Protein AF-A0ABD0K0B0-F1 (afdb_monomer)

Nearest PDB structures (foldseek):
  6dhy-assembly1_B  TM=3.290E-01  e=4.377E+00  Escherichia coli

Radius of gyration: 13.89 Å; Cα contacts (8 Å, |Δi|>4): 92; chains: 1; bounding box: 38×27×32 Å

Solvent-accessible surface area (backbone atoms only — not comparable to full-atom values): 5971 Å² total; per-residue (Å²): 141,86,90,75,72,84,59,72,53,53,62,56,53,49,52,43,48,54,46,21,24,49,77,27,60,57,84,40,26,66,49,18,36,34,46,43,52,44,50,69,36,50,45,53,77,42,51,58,86,41,94,35,86,83,38,36,54,63,95,66,76,87,76,91,60,100,75,78,83,63,54,56,77,90,36,71,68,40,53,55,47,51,56,56,63,66,29,68,67,53,43,54,51,46,24,65,37,65,34,77,122

pLDDT: mean 86.82, std 14.5, range [33.91, 97.69]

Secondary structure (DSSP, 8-state):
----STTTTHHHHHHHHHHHHHTS-TT-HHHHHHHHHHHHHHTTT--SS-S-SS--S-SS-----TT--PPPTTSHHHHHHHHHHT-HHHHHHHHTPPP--

Mean predicted aligned error: 5.72 Å

Foldseek 3Di:
DDDDPLPQCPVVLVVQLLCLQQVDAQQPLVSSLQSNLCVLCVLQVRAACDPDPSDRGDPDDPDPDPDRDRDDCPDPSSVVVNCVSPPPVVSVVSSRRHHPD

Structure (mmCIF, N/CA/C/O backbone):
data_AF-A0ABD0K0B0-F1
#
_entry.id   AF-A0ABD0K0B0-F1
#
loop_
_atom_site.group_PDB
_atom_site.id
_atom_site.type_symbol
_atom_site.label_atom_id
_atom_site.label_alt_id
_atom_site.label_comp_id
_atom_site.label_asym_id
_atom_site.label_entity_id
_atom_site.label_seq_id
_atom_site.pdbx_PDB_ins_code
_atom_site.Cartn_x
_atom_site.Cartn_y
_atom_site.Cartn_z
_atom_site.occupancy
_atom_site.B_iso_or_equiv
_atom_site.auth_seq_id
_atom_site.auth_comp_id
_atom_site.auth_asym_id
_atom_site.auth_atom_id
_atom_site.pdbx_PDB_model_num
ATOM 1 N N . MET A 1 1 ? -23.976 -14.874 14.344 1.00 33.91 1 MET A N 1
ATOM 2 C CA . MET A 1 1 ? -22.884 -15.204 13.402 1.00 33.91 1 MET A CA 1
ATOM 3 C C . MET A 1 1 ? -21.738 -14.249 13.665 1.00 33.91 1 MET A C 1
ATOM 5 O O . MET A 1 1 ? -21.975 -13.053 13.696 1.00 33.91 1 MET A O 1
ATOM 9 N N . LYS A 1 2 ? -20.539 -14.762 13.936 1.00 43.31 2 LYS A N 1
ATOM 10 C CA . LYS A 1 2 ? -19.332 -13.970 14.196 1.00 43.31 2 LYS A CA 1
ATOM 11 C C . LYS A 1 2 ? -18.246 -14.553 13.290 1.00 43.31 2 LYS A C 1
ATOM 13 O O . LYS A 1 2 ? -17.979 -15.744 13.413 1.00 43.31 2 LYS A O 1
ATOM 18 N N . GLY A 1 3 ? -17.690 -13.755 12.377 1.00 41.84 3 GLY A N 1
ATOM 19 C CA . GLY A 1 3 ? -16.491 -14.126 11.609 1.00 41.84 3 GLY A CA 1
ATOM 20 C C . GLY A 1 3 ? -16.642 -14.206 10.087 1.00 41.84 3 GLY A C 1
ATOM 21 O O . GLY A 1 3 ? -16.477 -15.285 9.531 1.00 41.84 3 GLY A O 1
ATOM 22 N N . CYS A 1 4 ? -16.902 -13.086 9.402 1.00 44.03 4 CYS A N 1
ATOM 23 C CA . CYS A 1 4 ? -16.818 -13.017 7.930 1.00 44.03 4 CYS A CA 1
ATOM 24 C C . CYS A 1 4 ? -16.245 -11.696 7.375 1.00 44.03 4 CYS A C 1
ATOM 26 O O . CYS A 1 4 ? -16.326 -11.471 6.174 1.00 44.03 4 CYS A O 1
ATOM 28 N N . GLU A 1 5 ? -15.641 -10.830 8.193 1.00 47.91 5 GLU A N 1
ATOM 29 C CA . GLU A 1 5 ? -15.076 -9.556 7.701 1.00 47.91 5 GLU A CA 1
ATOM 30 C C . GLU A 1 5 ? -13.593 -9.696 7.314 1.00 47.91 5 GLU A C 1
ATOM 32 O O . GLU A 1 5 ? -13.155 -9.140 6.310 1.00 47.91 5 GLU A O 1
ATOM 37 N N . ASP A 1 6 ? -12.846 -10.573 7.992 1.00 51.22 6 ASP A N 1
ATOM 38 C CA . ASP A 1 6 ? -11.416 -10.806 7.733 1.00 51.22 6 ASP A CA 1
ATOM 39 C C . ASP A 1 6 ? -11.125 -11.404 6.341 1.00 51.22 6 ASP A C 1
ATOM 41 O O . ASP A 1 6 ? -9.973 -11.487 5.923 1.00 51.22 6 ASP A O 1
ATOM 45 N N . GLY A 1 7 ? -12.141 -11.910 5.635 1.00 61.09 7 GLY A N 1
ATOM 46 C CA . GLY A 1 7 ? -12.000 -12.600 4.349 1.00 61.09 7 GLY A CA 1
ATOM 47 C C . GLY A 1 7 ? -12.040 -11.694 3.119 1.00 61.09 7 GLY A C 1
ATOM 48 O O . GLY A 1 7 ? -11.470 -12.062 2.092 1.00 61.09 7 GLY A O 1
ATOM 49 N N . LEU A 1 8 ? -12.678 -10.523 3.217 1.00 73.12 8 LEU A N 1
ATOM 50 C CA . LEU A 1 8 ? -12.984 -9.678 2.055 1.00 73.12 8 LEU A CA 1
ATOM 51 C C . LEU A 1 8 ? -11.714 -9.171 1.364 1.00 73.12 8 LEU A C 1
ATOM 53 O O . LEU A 1 8 ? -11.581 -9.257 0.144 1.00 73.12 8 LEU A O 1
ATOM 57 N N . TRP A 1 9 ? -10.744 -8.722 2.158 1.00 86.38 9 TRP A N 1
ATOM 58 C CA . TRP A 1 9 ? -9.543 -8.069 1.645 1.00 86.38 9 TRP A CA 1
ATOM 59 C C . TRP A 1 9 ? -8.362 -9.010 1.409 1.00 86.38 9 TRP A C 1
ATOM 61 O O . TRP A 1 9 ? -7.450 -8.655 0.672 1.00 86.38 9 TRP A O 1
ATOM 71 N N . LYS A 1 10 ? -8.378 -10.242 1.936 1.00 88.50 10 LYS A N 1
ATOM 72 C CA . LYS A 1 10 ? -7.246 -11.187 1.808 1.00 88.50 10 LYS A CA 1
ATOM 73 C C . LYS A 1 10 ? -6.841 -11.445 0.359 1.00 88.50 10 LYS A C 1
ATOM 75 O O . LYS A 1 10 ? -5.656 -11.418 0.035 1.00 88.50 10 LYS A O 1
ATOM 80 N N . LYS A 1 11 ? -7.824 -11.691 -0.515 1.00 87.69 11 LYS A N 1
ATOM 81 C CA . LYS A 1 11 ? -7.564 -11.923 -1.943 1.00 87.69 11 LYS A CA 1
ATOM 82 C C . LYS A 1 11 ? -7.017 -10.663 -2.614 1.00 87.69 11 LYS A C 1
ATOM 84 O O . LYS A 1 11 ? -6.057 -10.758 -3.367 1.00 87.69 11 LYS A O 1
ATOM 89 N N . ALA A 1 12 ? -7.601 -9.503 -2.321 1.00 89.12 12 ALA A N 1
ATOM 90 C CA . ALA A 1 12 ? -7.155 -8.230 -2.875 1.00 89.12 12 ALA A CA 1
ATOM 91 C C . ALA A 1 12 ? -5.725 -7.882 -2.434 1.00 89.12 12 ALA A C 1
ATOM 93 O O . ALA A 1 12 ? -4.919 -7.532 -3.280 1.00 89.12 12 ALA A O 1
ATOM 94 N N . ILE A 1 13 ? -5.381 -8.080 -1.157 1.00 93.50 13 ILE A N 1
ATOM 95 C CA . ILE A 1 13 ? -4.026 -7.862 -0.626 1.00 93.50 13 ILE A CA 1
ATOM 96 C C . ILE A 1 13 ? -3.008 -8.755 -1.343 1.00 93.50 13 ILE A C 1
ATOM 98 O O . ILE A 1 13 ? -1.959 -8.274 -1.761 1.00 93.50 13 ILE A O 1
ATOM 102 N N . ARG A 1 14 ? -3.317 -10.046 -1.529 1.00 93.19 14 ARG A N 1
ATOM 103 C CA . ARG A 1 14 ? -2.427 -10.961 -2.259 1.00 93.19 14 ARG A CA 1
ATOM 104 C C . ARG A 1 14 ? -2.252 -10.537 -3.715 1.00 93.19 14 ARG A C 1
ATOM 106 O O . ARG A 1 14 ? -1.128 -10.435 -4.184 1.00 93.19 14 ARG A O 1
ATOM 113 N N . ASN A 1 15 ? -3.357 -10.249 -4.397 1.00 92.50 15 ASN A N 1
ATOM 114 C CA . ASN A 1 15 ? -3.312 -9.782 -5.777 1.00 92.50 15 ASN A CA 1
ATOM 115 C C . ASN A 1 15 ? -2.517 -8.477 -5.904 1.00 92.50 15 ASN A C 1
ATOM 117 O O . ASN A 1 15 ? -1.813 -8.293 -6.886 1.00 92.50 15 ASN A O 1
ATOM 121 N N . HIS A 1 16 ? -2.620 -7.585 -4.917 1.00 94.44 16 HIS A N 1
ATOM 122 C CA . HIS A 1 16 ? -1.885 -6.325 -4.882 1.00 94.44 16 HIS A CA 1
ATOM 123 C C . HIS A 1 16 ? -0.383 -6.532 -4.687 1.00 94.44 16 HIS A C 1
ATOM 125 O O . HIS A 1 16 ? 0.410 -5.849 -5.328 1.00 94.44 16 HIS A O 1
ATOM 131 N N . LEU A 1 17 ? 0.017 -7.498 -3.853 1.00 95.50 17 LEU A N 1
ATOM 132 C CA . LEU A 1 17 ? 1.416 -7.913 -3.718 1.00 95.50 17 LEU A CA 1
ATOM 133 C C . LEU A 1 17 ? 1.967 -8.445 -5.045 1.00 95.50 17 LEU A C 1
ATOM 135 O O . LEU A 1 17 ? 2.993 -7.959 -5.518 1.00 95.50 17 LEU A O 1
ATOM 139 N N . ASP A 1 18 ? 1.258 -9.399 -5.654 1.00 94.19 18 ASP A N 1
ATOM 140 C CA . ASP A 1 18 ? 1.652 -9.994 -6.933 1.00 94.19 18 ASP A CA 1
ATOM 141 C C . ASP A 1 18 ? 1.742 -8.906 -8.016 1.00 94.19 18 ASP A C 1
ATOM 143 O O . ASP A 1 18 ? 2.750 -8.798 -8.709 1.00 94.19 18 ASP A O 1
ATOM 147 N N . TRP A 1 19 ? 0.736 -8.028 -8.099 1.00 95.25 19 TRP A N 1
ATOM 148 C CA . TRP A 1 19 ? 0.713 -6.886 -9.013 1.00 95.25 19 TRP A CA 1
ATOM 149 C C . TRP A 1 19 ? 1.865 -5.907 -8.769 1.00 95.25 19 TRP A C 1
ATOM 151 O O . TRP A 1 19 ? 2.472 -5.437 -9.730 1.00 95.25 19 TRP A O 1
ATOM 161 N N . SER A 1 20 ? 2.211 -5.621 -7.512 1.00 94.69 20 SER A N 1
ATOM 162 C CA . SER A 1 20 ? 3.329 -4.728 -7.174 1.00 94.69 20 SER A CA 1
ATOM 163 C C . SER A 1 20 ? 4.647 -5.263 -7.738 1.00 94.69 20 SER A C 1
ATOM 165 O O . SER A 1 20 ? 5.440 -4.487 -8.275 1.00 94.69 20 SER A O 1
ATOM 167 N N . ALA A 1 21 ? 4.843 -6.585 -7.668 1.00 93.69 21 ALA A N 1
ATOM 168 C CA . ALA A 1 21 ? 6.012 -7.270 -8.205 1.00 93.69 21 ALA A CA 1
ATOM 169 C C . ALA A 1 21 ? 6.019 -7.322 -9.737 1.00 93.69 21 ALA A C 1
ATOM 171 O O . ALA A 1 21 ? 7.002 -6.909 -10.339 1.00 93.69 21 ALA A O 1
ATOM 172 N N . VAL A 1 22 ? 4.939 -7.789 -10.376 1.00 94.06 22 VAL A N 1
ATOM 173 C CA . VAL A 1 22 ? 4.929 -8.009 -11.837 1.00 94.06 22 VAL A CA 1
ATOM 174 C C . VAL A 1 22 ? 4.765 -6.729 -12.654 1.00 94.06 22 VAL A C 1
ATOM 176 O O . VAL A 1 22 ? 5.105 -6.721 -13.828 1.00 94.06 22 VAL A O 1
ATOM 179 N N . SER A 1 23 ? 4.250 -5.647 -12.060 1.00 92.38 23 SER A N 1
ATOM 180 C CA . SER A 1 23 ? 4.121 -4.344 -12.734 1.00 92.38 23 SER A CA 1
ATOM 181 C C . SER A 1 23 ? 5.351 -3.447 -12.572 1.00 92.38 23 SER A C 1
ATOM 183 O O . SER A 1 23 ? 5.296 -2.275 -12.944 1.00 92.38 23 SER A O 1
ATOM 185 N N . SER A 1 24 ? 6.423 -3.951 -11.962 1.00 90.88 24 SER A N 1
ATOM 186 C CA . SER A 1 24 ? 7.676 -3.225 -11.754 1.00 90.88 24 SER A CA 1
ATOM 187 C C . SER A 1 24 ? 8.838 -4.121 -12.175 1.00 90.88 24 SER A C 1
ATOM 189 O O . SER A 1 24 ? 8.816 -5.326 -11.932 1.00 90.88 24 SER A O 1
ATOM 191 N N . SER A 1 25 ? 9.876 -3.550 -12.767 1.00 88.88 25 SER A N 1
ATOM 192 C CA . SER A 1 25 ? 11.085 -4.291 -13.122 1.00 88.88 25 SER A CA 1
ATOM 193 C C . SER A 1 25 ? 11.820 -4.807 -11.880 1.00 88.88 25 SER A C 1
ATOM 195 O O . SER A 1 25 ? 11.602 -4.367 -10.746 1.00 88.88 25 SER A O 1
ATOM 197 N N . SER A 1 26 ? 12.728 -5.765 -12.075 1.00 83.00 26 SER A N 1
ATOM 198 C CA . SER A 1 26 ? 13.535 -6.337 -10.989 1.00 83.00 26 SER A CA 1
ATOM 199 C C . SER A 1 26 ? 14.397 -5.300 -10.244 1.00 83.00 26 SER A C 1
ATOM 201 O O . SER A 1 26 ? 14.611 -5.458 -9.045 1.00 83.00 26 SER A O 1
ATOM 203 N N . GLU A 1 27 ? 14.805 -4.215 -10.906 1.00 86.75 27 GLU A N 1
ATOM 204 C CA . GLU A 1 27 ? 15.662 -3.158 -10.343 1.00 86.75 27 GLU A CA 1
ATOM 205 C C . GLU A 1 27 ? 14.876 -2.076 -9.576 1.00 86.75 27 GLU A C 1
ATOM 207 O O . GLU A 1 27 ? 15.435 -1.365 -8.740 1.00 86.75 27 GLU A O 1
ATOM 212 N N . GLU A 1 28 ? 13.560 -1.986 -9.781 1.00 91.75 28 GLU A N 1
ATOM 213 C CA . GLU A 1 28 ? 12.688 -0.968 -9.181 1.00 91.75 28 GLU A CA 1
ATOM 214 C C . GLU A 1 28 ? 12.186 -1.363 -7.778 1.00 91.75 28 GLU A C 1
ATOM 216 O O . GLU A 1 28 ? 10.987 -1.392 -7.486 1.00 91.75 28 GLU A O 1
ATOM 221 N N . GLY A 1 29 ? 13.117 -1.676 -6.874 1.00 93.88 29 GLY A N 1
ATOM 222 C CA . GLY A 1 29 ? 12.792 -2.107 -5.510 1.00 93.88 29 GLY A CA 1
ATOM 223 C C . GLY A 1 29 ? 11.958 -1.090 -4.715 1.00 93.88 29 GLY A C 1
ATOM 224 O O . GLY A 1 29 ? 11.046 -1.481 -3.987 1.00 93.88 29 GLY A O 1
ATOM 225 N N . GLU A 1 30 ? 12.221 0.212 -4.872 1.00 95.00 30 GLU A N 1
ATOM 226 C CA . GLU A 1 30 ? 11.451 1.269 -4.195 1.00 95.00 30 GLU A CA 1
ATOM 227 C C . GLU A 1 30 ? 10.043 1.439 -4.784 1.00 95.00 30 GLU A C 1
ATOM 229 O O . GLU A 1 30 ? 9.086 1.576 -4.025 1.00 95.00 30 GLU A O 1
ATOM 234 N N . MET A 1 31 ? 9.876 1.306 -6.106 1.00 95.31 31 MET A N 1
ATOM 235 C CA . MET A 1 31 ? 8.553 1.291 -6.745 1.00 95.31 31 MET A CA 1
ATOM 236 C C . MET A 1 31 ? 7.706 0.119 -6.237 1.00 95.31 31 MET A C 1
ATOM 238 O O . MET A 1 31 ? 6.529 0.293 -5.928 1.00 95.31 31 MET A O 1
ATOM 242 N N . LYS A 1 32 ? 8.297 -1.077 -6.086 1.00 96.38 32 LYS A N 1
ATOM 243 C CA . LYS A 1 32 ? 7.596 -2.249 -5.528 1.00 96.38 32 LYS A CA 1
ATOM 244 C C . LYS A 1 32 ? 7.115 -1.996 -4.109 1.00 96.38 32 LYS A C 1
ATOM 246 O O . LYS A 1 32 ? 5.973 -2.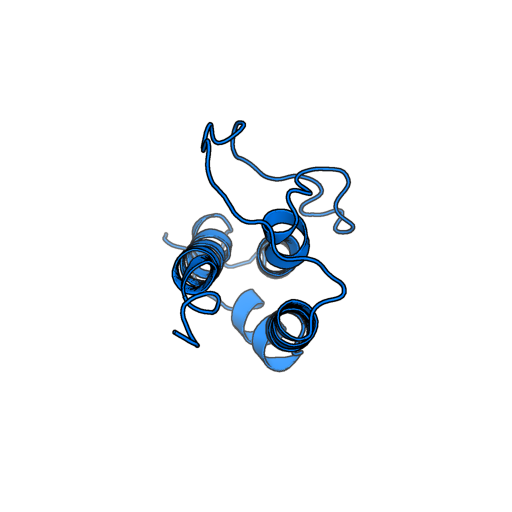323 -3.794 1.00 96.38 32 LYS A O 1
ATOM 251 N N . LYS A 1 33 ? 7.957 -1.393 -3.261 1.00 96.88 33 LYS A N 1
ATOM 252 C CA . LYS A 1 33 ? 7.563 -0.998 -1.902 1.00 96.88 33 LYS A CA 1
ATOM 253 C C . LYS A 1 33 ? 6.454 0.048 -1.929 1.00 96.88 33 LYS A C 1
ATOM 255 O O . LYS A 1 33 ? 5.491 -0.111 -1.192 1.00 96.88 33 LYS A O 1
ATOM 260 N N . ALA A 1 34 ? 6.570 1.074 -2.773 1.00 96.62 34 ALA A N 1
ATOM 261 C CA . ALA A 1 34 ? 5.587 2.146 -2.900 1.00 96.62 34 ALA A CA 1
ATOM 262 C C . ALA A 1 34 ? 4.216 1.620 -3.345 1.00 96.62 34 ALA A C 1
ATOM 264 O O . ALA A 1 34 ? 3.198 1.903 -2.711 1.00 96.62 34 ALA A O 1
ATOM 265 N N . LYS A 1 35 ? 4.193 0.781 -4.386 1.00 96.56 35 LYS A N 1
ATOM 266 C CA . LYS A 1 35 ? 2.988 0.071 -4.815 1.00 96.56 35 LYS A CA 1
ATOM 267 C C . LYS A 1 35 ? 2.459 -0.793 -3.685 1.00 96.56 35 LYS A C 1
ATOM 269 O O . LYS A 1 35 ? 1.303 -0.629 -3.323 1.00 96.56 35 LYS A O 1
ATOM 274 N N . TRP A 1 36 ? 3.280 -1.632 -3.059 1.00 97.50 36 TRP A N 1
ATOM 275 C CA . TRP A 1 36 ? 2.837 -2.503 -1.971 1.00 97.50 36 TRP A CA 1
ATOM 276 C C . TRP A 1 36 ? 2.193 -1.731 -0.812 1.00 97.50 36 TRP A C 1
ATOM 278 O O . TRP A 1 36 ? 1.086 -2.072 -0.402 1.00 97.50 36 TRP A O 1
ATOM 288 N N . THR A 1 37 ? 2.828 -0.668 -0.314 1.00 97.38 37 THR A N 1
ATOM 289 C CA . THR A 1 37 ? 2.309 0.107 0.824 1.00 97.38 37 THR A CA 1
ATOM 290 C C . THR A 1 37 ? 1.064 0.920 0.480 1.00 97.38 37 THR A C 1
ATOM 292 O O . THR A 1 37 ? 0.246 1.160 1.371 1.00 97.38 37 THR A O 1
ATOM 295 N N . SER A 1 38 ? 0.842 1.259 -0.798 1.00 96.94 38 SER A N 1
ATOM 296 C CA . SER A 1 38 ? -0.390 1.927 -1.246 1.00 96.94 38 SER A CA 1
ATOM 297 C C . SER A 1 38 ? -1.672 1.146 -0.923 1.00 96.94 38 SER A C 1
ATOM 299 O O . SER A 1 38 ? -2.735 1.758 -0.816 1.00 96.94 38 SER A O 1
ATOM 301 N N . ILE A 1 39 ? -1.592 -0.173 -0.669 1.00 95.69 39 ILE A N 1
ATOM 302 C CA . ILE A 1 39 ? -2.756 -0.984 -0.275 1.00 95.69 39 ILE A CA 1
ATOM 303 C C . ILE A 1 39 ? -3.438 -0.454 0.987 1.00 95.69 39 ILE A C 1
ATOM 305 O O . ILE A 1 39 ? -4.646 -0.618 1.133 1.00 95.69 39 ILE A O 1
ATOM 309 N N . LEU A 1 40 ? -2.688 0.202 1.881 1.00 95.88 40 LEU A N 1
ATOM 310 C CA . LEU A 1 40 ? -3.236 0.803 3.094 1.00 95.88 40 LEU A CA 1
ATOM 311 C C . LEU A 1 40 ? -4.212 1.929 2.768 1.00 95.88 40 LEU A C 1
ATOM 313 O O . LEU A 1 40 ? -5.203 2.072 3.467 1.00 95.88 40 LEU A O 1
ATOM 317 N N . TYR A 1 41 ? -3.978 2.680 1.698 1.00 95.06 41 TYR A N 1
ATOM 318 C CA . TYR A 1 41 ? -4.853 3.759 1.242 1.00 95.06 41 TYR A CA 1
ATOM 319 C C . TYR A 1 41 ? -5.971 3.221 0.349 1.00 95.06 41 TYR A C 1
ATOM 321 O O . TYR A 1 41 ? -7.141 3.518 0.577 1.00 95.06 41 TYR A O 1
ATOM 329 N N . HIS A 1 42 ? -5.633 2.318 -0.575 1.00 92.69 42 HIS A N 1
ATOM 330 C CA . HIS A 1 42 ? -6.596 1.683 -1.476 1.00 92.69 42 HIS A CA 1
ATOM 331 C C . HIS A 1 42 ? -7.723 0.964 -0.717 1.00 92.69 42 HIS A C 1
ATOM 333 O O . HIS A 1 42 ? -8.878 0.998 -1.121 1.00 92.69 42 HIS A O 1
ATOM 339 N N . ILE A 1 43 ? -7.417 0.312 0.409 1.00 92.06 43 ILE A N 1
ATOM 340 C CA . ILE A 1 43 ? -8.415 -0.373 1.250 1.00 92.06 43 ILE A CA 1
ATOM 341 C C . ILE A 1 43 ? -9.385 0.589 1.964 1.00 92.06 43 ILE A C 1
ATOM 343 O O . ILE A 1 43 ? -10.435 0.155 2.448 1.00 92.06 43 ILE A O 1
ATOM 347 N N . GLN A 1 44 ? -9.050 1.877 2.006 1.00 92.06 44 GLN A N 1
ATOM 348 C CA . GLN A 1 44 ? -9.837 2.954 2.603 1.00 92.06 44 GLN A CA 1
ATOM 349 C C . GLN A 1 44 ? -10.566 3.814 1.557 1.00 92.06 44 GLN A C 1
ATOM 351 O O . GLN A 1 44 ? -11.092 4.859 1.925 1.00 92.06 44 GLN A O 1
ATOM 356 N N . ASP A 1 45 ? -10.584 3.410 0.280 1.00 91.44 45 ASP A N 1
ATOM 357 C CA . ASP A 1 45 ? -11.090 4.228 -0.841 1.00 91.44 45 ASP A CA 1
ATOM 358 C C . ASP A 1 45 ? -10.255 5.497 -1.108 1.00 91.44 45 ASP A C 1
ATOM 360 O O . ASP A 1 45 ? -10.734 6.483 -1.666 1.00 91.44 45 ASP A O 1
ATOM 364 N N . VAL A 1 46 ? -8.982 5.504 -0.696 1.00 92.00 46 VAL A N 1
ATOM 365 C CA . VAL A 1 46 ? -8.054 6.609 -0.965 1.00 92.00 46 VAL A CA 1
ATOM 366 C C . VAL A 1 46 ? -7.133 6.197 -2.107 1.00 92.00 46 VAL A C 1
ATOM 368 O O . VAL A 1 46 ? -6.218 5.390 -1.933 1.00 92.00 46 VAL A O 1
ATOM 371 N N . HIS A 1 47 ? -7.403 6.743 -3.291 1.00 92.19 47 HIS A N 1
ATOM 372 C CA . HIS A 1 47 ? -6.744 6.349 -4.539 1.00 92.19 47 HIS A CA 1
ATOM 373 C C . HIS A 1 47 ? -5.742 7.379 -5.079 1.00 92.19 47 HIS A C 1
ATOM 375 O O . HIS A 1 47 ? -4.960 7.034 -5.962 1.00 92.19 47 HIS A O 1
ATOM 381 N N . GLN A 1 48 ? -5.745 8.607 -4.559 1.00 92.81 48 GLN A N 1
ATOM 382 C CA . GLN A 1 48 ? -4.919 9.733 -5.009 1.00 92.81 48 GLN A CA 1
ATOM 383 C C . GLN A 1 48 ? -4.250 10.426 -3.817 1.00 92.81 48 GLN A C 1
ATOM 385 O O . GLN A 1 48 ? -4.577 10.125 -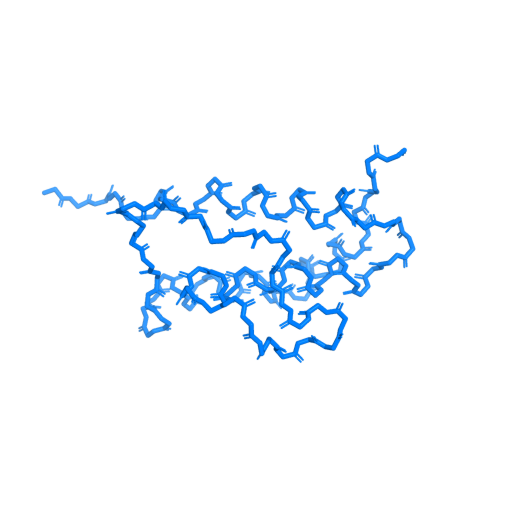2.667 1.00 92.81 48 GLN A O 1
ATOM 390 N N . ASP A 1 49 ? -3.320 11.342 -4.103 1.00 93.44 49 ASP A N 1
ATOM 391 C CA . ASP A 1 49 ? -2.549 12.098 -3.106 1.00 93.44 49 ASP A CA 1
ATOM 392 C C . ASP A 1 49 ? -1.849 11.187 -2.080 1.00 93.44 49 ASP A C 1
ATOM 394 O O . ASP A 1 49 ? -1.779 11.471 -0.879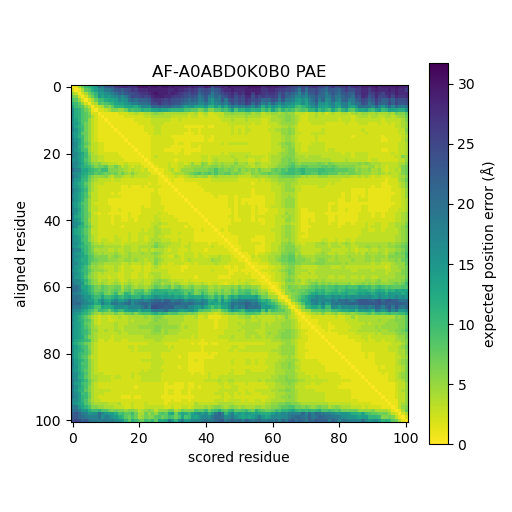 1.00 93.44 49 ASP A O 1
ATOM 398 N N . LEU A 1 50 ? -1.336 10.049 -2.558 1.00 93.88 50 LEU A N 1
ATOM 399 C CA . LEU A 1 50 ? -0.649 9.077 -1.720 1.00 93.88 50 LEU A CA 1
ATOM 400 C C . LEU A 1 50 ? 0.717 9.623 -1.262 1.00 93.88 50 LEU A C 1
ATOM 402 O O . LEU A 1 50 ? 1.365 10.371 -1.994 1.00 93.88 50 LEU A O 1
ATOM 406 N N . PRO A 1 51 ? 1.232 9.215 -0.085 1.00 91.12 51 PRO A N 1
ATOM 407 C CA . PRO A 1 51 ? 2.474 9.786 0.448 1.00 91.12 51 PRO A CA 1
ATOM 408 C C . PRO A 1 51 ? 3.744 9.455 -0.344 1.00 91.12 51 PRO A C 1
ATOM 410 O O . PRO A 1 51 ? 4.783 10.070 -0.106 1.00 91.12 51 PRO A O 1
ATOM 413 N N . SER A 1 52 ? 3.710 8.442 -1.214 1.00 92.00 52 SER A N 1
ATOM 414 C CA . SER A 1 52 ? 4.888 8.020 -1.970 1.00 92.00 52 SER A CA 1
ATOM 415 C C . SER A 1 52 ? 5.018 8.816 -3.262 1.00 92.00 52 SER A C 1
ATOM 417 O O . SER A 1 52 ? 4.110 8.802 -4.087 1.00 92.00 52 SER A O 1
ATOM 419 N N . LEU A 1 53 ? 6.177 9.442 -3.478 1.00 90.06 53 LEU A N 1
ATOM 420 C CA . LEU A 1 53 ? 6.472 10.162 -4.723 1.00 90.06 53 LEU A CA 1
ATOM 421 C C . LEU A 1 53 ? 6.603 9.222 -5.929 1.00 90.06 53 LEU A C 1
ATOM 423 O O . LEU A 1 53 ? 6.281 9.615 -7.044 1.00 90.06 53 LEU A O 1
ATOM 427 N N . GLU A 1 54 ? 7.046 7.983 -5.701 1.00 91.81 54 GLU A N 1
ATOM 428 C CA . GLU A 1 54 ? 7.182 6.965 -6.750 1.00 91.81 54 GLU A CA 1
ATOM 429 C C . GLU A 1 54 ? 5.814 6.444 -7.214 1.00 91.81 54 GLU A C 1
ATOM 431 O O . GLU A 1 54 ? 5.6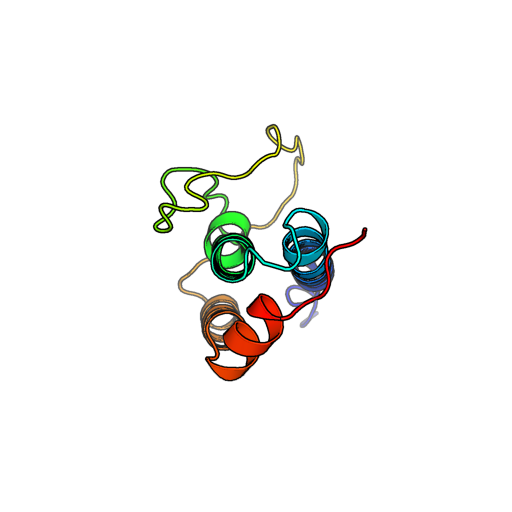45 6.036 -8.358 1.00 91.81 54 GLU A O 1
ATOM 436 N N . PHE A 1 55 ? 4.818 6.453 -6.323 1.00 94.38 55 PHE A N 1
ATOM 437 C CA . PHE A 1 55 ? 3.471 5.963 -6.603 1.00 94.38 55 PHE A CA 1
ATOM 438 C C . PHE A 1 55 ? 2.420 6.847 -5.906 1.00 94.38 55 PHE A C 1
ATOM 440 O O . PHE A 1 55 ? 1.909 6.470 -4.846 1.00 94.38 55 PHE A O 1
ATOM 447 N N . PRO A 1 56 ? 2.127 8.038 -6.464 1.00 94.19 56 PRO A N 1
ATOM 448 C CA . PRO A 1 56 ? 1.235 9.016 -5.841 1.00 94.19 56 PRO A CA 1
ATOM 449 C C . PRO A 1 56 ? -0.258 8.716 -6.058 1.00 94.19 56 PRO A C 1
ATOM 451 O O . PRO A 1 56 ? -1.092 9.292 -5.363 1.00 94.19 56 PRO A O 1
ATOM 454 N N . GLU A 1 57 ? -0.615 7.826 -6.993 1.00 94.06 57 GLU A N 1
ATOM 455 C CA . GLU A 1 57 ? -2.005 7.456 -7.292 1.00 94.06 57 GLU A CA 1
ATOM 456 C C . GLU A 1 57 ? -2.152 6.028 -7.851 1.00 94.06 57 GLU A C 1
ATOM 458 O O . GLU A 1 57 ? -1.218 5.457 -8.416 1.00 94.06 57 GLU A O 1
ATOM 463 N N . CYS A 1 58 ? -3.342 5.437 -7.692 1.00 93.44 58 CYS A N 1
ATOM 464 C CA . CYS A 1 58 ? -3.682 4.110 -8.212 1.00 93.44 58 CYS A CA 1
ATOM 465 C C . CYS A 1 58 ? -3.830 4.099 -9.747 1.00 93.44 58 CYS A C 1
ATOM 467 O O . CYS A 1 58 ? -4.421 4.998 -10.330 1.00 93.44 58 CYS A O 1
ATOM 469 N N . LEU A 1 59 ? -3.380 3.021 -10.404 1.00 91.50 59 LEU A N 1
ATOM 470 C CA . LEU A 1 59 ? -3.339 2.901 -11.8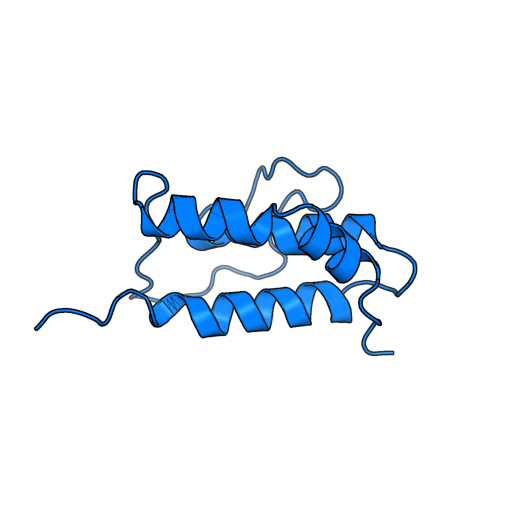76 1.00 91.50 59 LEU A CA 1
ATOM 471 C C . LEU A 1 59 ? -4.566 2.210 -12.499 1.00 91.50 59 LEU A C 1
ATOM 473 O O . LEU A 1 59 ? -4.452 1.554 -13.535 1.00 91.50 59 LEU A O 1
ATOM 477 N N . HIS A 1 60 ? -5.729 2.293 -11.861 1.00 86.88 60 HIS A N 1
ATOM 478 C CA . HIS A 1 60 ? -6.966 1.735 -12.405 1.00 86.88 60 HIS A CA 1
ATOM 479 C C . HIS A 1 60 ? -8.052 2.807 -12.460 1.00 86.88 60 HIS A C 1
ATOM 481 O O . HIS A 1 60 ? -8.104 3.689 -11.609 1.00 86.88 60 HIS A O 1
ATOM 487 N N . GLU A 1 61 ? -8.948 2.692 -13.438 1.00 82.69 61 GLU A N 1
ATOM 488 C CA . GLU A 1 61 ? -10.182 3.479 -13.464 1.00 82.69 61 GLU A CA 1
ATOM 489 C C . GLU A 1 61 ? -11.080 3.117 -12.273 1.00 82.69 61 GLU A C 1
ATOM 491 O O . GLU A 1 61 ? -10.935 2.039 -11.682 1.00 82.69 61 GLU A O 1
ATOM 496 N N . ASP A 1 62 ? -12.031 3.993 -11.942 1.00 77.50 62 ASP A N 1
ATOM 497 C CA . ASP A 1 62 ? -13.007 3.752 -10.881 1.00 77.50 62 ASP A CA 1
ATOM 498 C C . ASP A 1 62 ? -13.682 2.393 -11.069 1.00 77.50 62 ASP A C 1
ATOM 5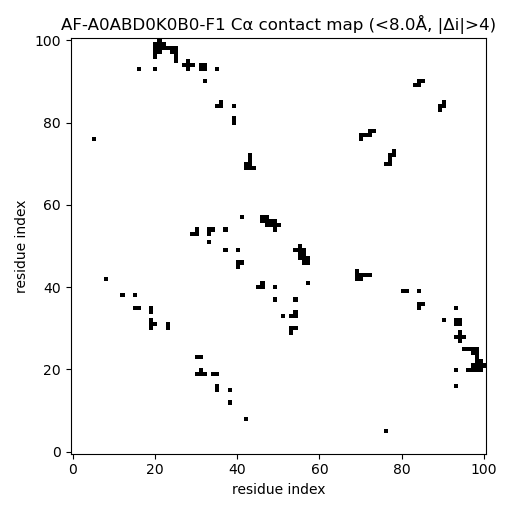00 O O . ASP A 1 62 ? -14.448 2.148 -12.011 1.00 77.50 62 ASP A O 1
ATOM 504 N N . LEU A 1 63 ? -13.395 1.483 -10.139 1.00 72.69 63 LEU A N 1
ATOM 505 C CA . LEU A 1 63 ? -14.030 0.182 -10.128 1.00 72.69 63 LEU A CA 1
ATOM 506 C C . LEU A 1 63 ? -15.478 0.410 -9.708 1.00 72.69 63 LEU A C 1
ATOM 508 O O . LEU A 1 63 ? -15.761 0.620 -8.530 1.00 72.69 63 LEU A O 1
ATOM 512 N N . LYS A 1 64 ? -16.404 0.356 -10.671 1.00 63.28 64 LYS A N 1
ATOM 513 C CA . LYS A 1 64 ? -17.848 0.367 -10.405 1.00 63.28 64 LYS A CA 1
ATOM 514 C C . LYS A 1 64 ? -18.228 -0.896 -9.635 1.00 63.28 64 LYS A C 1
ATOM 516 O O . LYS A 1 64 ? -18.634 -1.900 -10.215 1.00 63.28 64 LYS A O 1
ATOM 521 N N . THR A 1 65 ? -18.015 -0.876 -8.324 1.00 60.44 65 THR A N 1
ATOM 522 C CA . THR A 1 65 ? -18.412 -1.948 -7.418 1.00 60.44 65 THR A CA 1
ATOM 523 C C . THR A 1 65 ? -19.404 -1.373 -6.430 1.00 60.44 65 THR A C 1
ATOM 525 O O . THR A 1 65 ? -19.025 -0.652 -5.513 1.00 60.44 65 THR A O 1
ATOM 528 N N . ASP A 1 66 ? -20.672 -1.730 -6.588 1.00 53.97 66 ASP A N 1
ATOM 529 C CA . ASP A 1 66 ? -21.768 -1.175 -5.786 1.00 53.97 66 ASP A CA 1
ATOM 530 C C . ASP A 1 66 ? -21.792 -1.692 -4.326 1.00 53.97 66 ASP A C 1
ATOM 532 O O . ASP A 1 66 ? -22.785 -1.516 -3.624 1.00 53.97 66 ASP A O 1
ATOM 536 N N . ALA A 1 67 ? -20.736 -2.370 -3.845 1.00 59.53 67 ALA A N 1
ATOM 537 C CA . ALA A 1 67 ? -20.762 -3.056 -2.547 1.00 59.53 67 ALA A CA 1
ATOM 538 C C . ALA A 1 67 ? -19.390 -3.347 -1.892 1.00 59.53 67 ALA A C 1
ATOM 540 O O . ALA A 1 67 ? -19.274 -4.328 -1.149 1.00 59.53 67 ALA A O 1
ATOM 541 N N . ARG A 1 68 ? -18.327 -2.560 -2.135 1.00 72.06 68 ARG A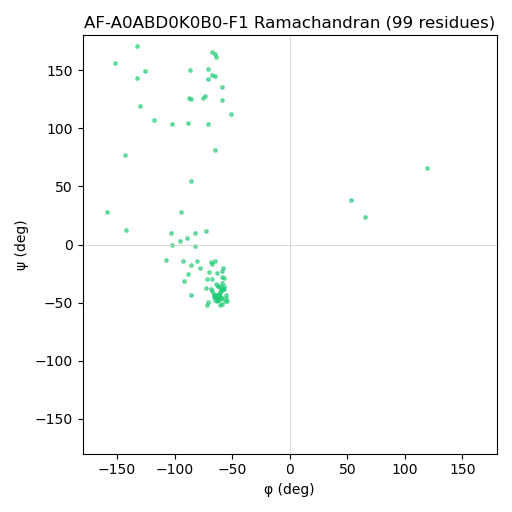 N 1
ATOM 542 C CA . ARG A 1 68 ? -17.101 -2.719 -1.324 1.00 72.06 68 ARG A CA 1
ATOM 543 C C . ARG A 1 68 ? -17.303 -2.117 0.063 1.00 72.06 68 ARG A C 1
ATOM 545 O O . ARG A 1 68 ? -17.664 -0.956 0.205 1.00 72.06 68 ARG A O 1
ATOM 552 N N . VAL A 1 69 ? -17.044 -2.924 1.089 1.00 82.75 69 VAL A N 1
ATOM 553 C CA . VAL A 1 69 ? -16.920 -2.445 2.468 1.00 82.75 69 VAL A CA 1
ATOM 554 C C . VAL A 1 69 ? -15.463 -2.045 2.681 1.00 82.75 69 VAL A C 1
ATOM 556 O O . VAL A 1 69 ? -14.582 -2.905 2.793 1.00 82.75 69 VAL A O 1
ATOM 559 N N . TRP A 1 70 ? -15.215 -0.739 2.687 1.00 88.69 70 TRP A N 1
ATOM 560 C CA . TRP A 1 70 ? -13.906 -0.157 2.975 1.00 88.69 70 TRP A CA 1
ATOM 561 C C . TRP A 1 70 ? -13.520 -0.378 4.437 1.00 88.69 70 TRP A C 1
ATOM 563 O O . TRP A 1 70 ? -14.380 -0.414 5.321 1.00 88.69 70 TRP A O 1
ATOM 573 N N . LEU A 1 71 ? -12.228 -0.576 4.696 1.00 90.00 71 LEU A N 1
ATOM 574 C CA . LEU A 1 71 ? -11.746 -0.808 6.054 1.00 90.00 71 LEU A CA 1
ATOM 575 C C . LEU A 1 71 ? -11.498 0.533 6.742 1.00 90.00 71 LEU A C 1
ATOM 577 O O . LEU A 1 71 ? -10.728 1.346 6.246 1.00 90.00 71 LEU A O 1
ATOM 581 N N . ASP A 1 72 ? -12.109 0.744 7.903 1.00 89.62 72 ASP A N 1
ATOM 582 C CA . ASP A 1 72 ? -11.893 1.962 8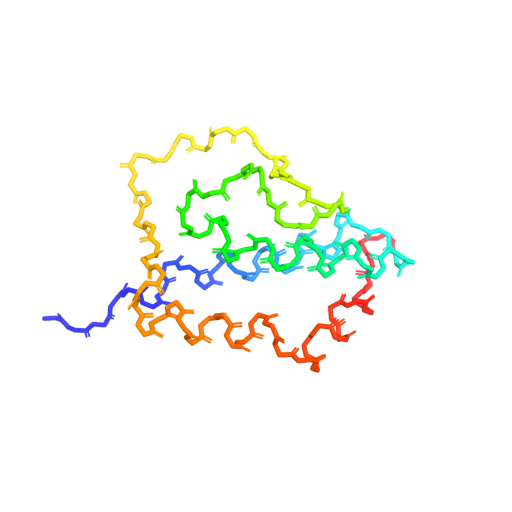.685 1.00 89.62 72 ASP A CA 1
ATOM 583 C C . ASP A 1 72 ? -10.496 1.934 9.353 1.00 89.62 72 ASP A C 1
ATOM 585 O O . ASP A 1 72 ? -10.178 0.954 10.050 1.00 89.62 72 ASP A O 1
ATOM 589 N N . PRO A 1 73 ? -9.665 2.985 9.178 1.00 90.81 73 PRO A N 1
ATOM 590 C CA . PRO A 1 73 ? -8.324 3.077 9.762 1.00 90.81 73 PRO A CA 1
ATOM 591 C C . PRO A 1 73 ? -8.296 2.996 11.291 1.00 90.81 73 PRO A C 1
ATOM 593 O O . PRO A 1 73 ? -7.287 2.606 11.879 1.00 90.81 73 PRO A O 1
ATOM 596 N N . ASN A 1 74 ? -9.409 3.310 11.955 1.00 92.62 74 ASN A N 1
ATOM 597 C CA . ASN A 1 74 ? -9.532 3.268 13.411 1.00 92.62 74 ASN A CA 1
ATOM 598 C C . ASN A 1 74 ? -9.822 1.858 13.951 1.00 92.62 74 ASN A C 1
ATOM 600 O O . ASN A 1 74 ? -9.948 1.655 15.163 1.00 92.62 74 ASN A O 1
ATOM 604 N N . THR A 1 75 ? -9.950 0.859 13.076 1.00 91.88 75 THR A N 1
ATOM 605 C CA . THR A 1 75 ? -10.238 -0.520 13.477 1.00 91.88 75 THR A CA 1
ATOM 606 C C . THR A 1 75 ? -8.968 -1.293 13.817 1.00 91.88 75 THR A C 1
ATOM 608 O O . THR A 1 75 ? -7.906 -1.117 13.222 1.00 91.88 75 THR A O 1
ATOM 611 N N . LYS A 1 76 ? -9.092 -2.267 14.730 1.00 92.12 76 LYS A N 1
ATOM 612 C CA . LYS A 1 76 ? -7.991 -3.199 15.036 1.00 92.12 76 LYS A CA 1
ATOM 613 C C . LYS A 1 76 ? -7.528 -3.979 13.804 1.00 92.12 76 LYS A C 1
ATOM 615 O O . LYS A 1 76 ? -6.349 -4.299 13.704 1.00 92.12 76 LYS A O 1
ATOM 620 N N . ALA A 1 77 ? -8.452 -4.285 12.893 1.00 90.00 77 ALA A N 1
ATOM 621 C CA . ALA A 1 77 ? -8.149 -4.971 11.645 1.00 90.00 77 ALA A CA 1
ATOM 622 C C . ALA A 1 77 ? -7.193 -4.140 10.777 1.00 90.00 77 ALA A C 1
ATOM 624 O O . ALA A 1 77 ? -6.184 -4.676 10.318 1.00 90.00 77 ALA A O 1
ATOM 625 N N . PHE A 1 78 ? -7.450 -2.835 10.632 1.00 92.88 78 PHE A N 1
ATOM 626 C CA . PHE A 1 78 ? -6.544 -1.937 9.921 1.00 92.88 78 PHE A CA 1
ATOM 627 C C . PHE A 1 78 ? -5.187 -1.830 10.617 1.00 92.88 78 PHE A C 1
ATOM 629 O O . PHE A 1 78 ? -4.163 -2.034 9.978 1.00 92.88 78 PHE A O 1
ATOM 636 N N . THR A 1 79 ? -5.155 -1.622 11.938 1.00 94.19 79 THR A N 1
ATOM 637 C CA . THR A 1 79 ? -3.886 -1.554 12.686 1.00 94.19 79 THR A CA 1
ATOM 638 C C . THR A 1 79 ? -3.047 -2.830 12.531 1.00 94.19 79 THR A C 1
ATOM 640 O O . THR A 1 79 ? -1.820 -2.779 12.455 1.00 94.19 79 THR A O 1
ATOM 643 N N . SER A 1 80 ? -3.685 -4.004 12.505 1.00 93.31 80 SER A N 1
ATOM 644 C CA . SER A 1 80 ? -2.997 -5.273 12.250 1.00 93.31 80 SER A CA 1
ATOM 645 C C . SER A 1 80 ? -2.462 -5.367 10.820 1.00 93.31 80 SER A C 1
ATOM 647 O O . SER A 1 80 ? -1.348 -5.857 10.631 1.00 93.31 80 SER A O 1
ATOM 649 N N . LEU A 1 81 ? -3.225 -4.895 9.832 1.00 94.00 81 LEU A N 1
ATOM 650 C CA . LEU A 1 81 ? -2.798 -4.839 8.436 1.00 94.00 81 LEU A CA 1
ATOM 651 C C . LEU A 1 81 ? -1.620 -3.878 8.244 1.00 94.00 81 LEU A C 1
ATOM 653 O O . LEU A 1 81 ? -0.625 -4.266 7.643 1.00 94.00 81 LEU A O 1
ATOM 657 N N . GLU A 1 82 ? -1.705 -2.667 8.791 1.00 95.81 82 GLU A N 1
ATOM 658 C CA . GLU A 1 82 ? -0.658 -1.645 8.725 1.00 95.81 82 GLU A CA 1
ATOM 659 C C . GLU A 1 82 ? 0.675 -2.182 9.246 1.00 95.81 82 GLU A C 1
ATOM 661 O O . GLU A 1 82 ? 1.687 -2.103 8.549 1.00 95.81 82 GLU A O 1
ATOM 666 N N . LYS A 1 83 ? 0.671 -2.824 10.421 1.00 96.44 83 LYS A N 1
ATOM 667 C CA . LYS A 1 83 ? 1.875 -3.450 10.991 1.00 96.44 83 LYS A CA 1
ATOM 668 C C . LYS A 1 83 ? 2.471 -4.525 10.089 1.00 96.44 83 LYS A C 1
ATOM 670 O O . LYS A 1 83 ? 3.687 -4.647 10.020 1.00 96.44 83 LYS A O 1
ATOM 675 N N . LEU A 1 84 ? 1.631 -5.314 9.422 1.00 95.25 84 LEU A N 1
ATOM 676 C CA . LEU A 1 84 ? 2.094 -6.357 8.511 1.00 95.25 84 LEU A CA 1
ATOM 677 C C . LEU A 1 84 ? 2.681 -5.749 7.236 1.00 95.25 84 LEU A C 1
ATOM 679 O O . LEU A 1 84 ? 3.790 -6.104 6.856 1.00 95.25 84 LEU A O 1
ATOM 683 N N . VAL A 1 85 ? 1.961 -4.822 6.599 1.00 96.12 85 VAL A N 1
ATOM 684 C CA . VAL A 1 85 ? 2.361 -4.176 5.338 1.00 96.12 85 VAL A CA 1
ATOM 685 C C . VAL A 1 85 ? 3.659 -3.38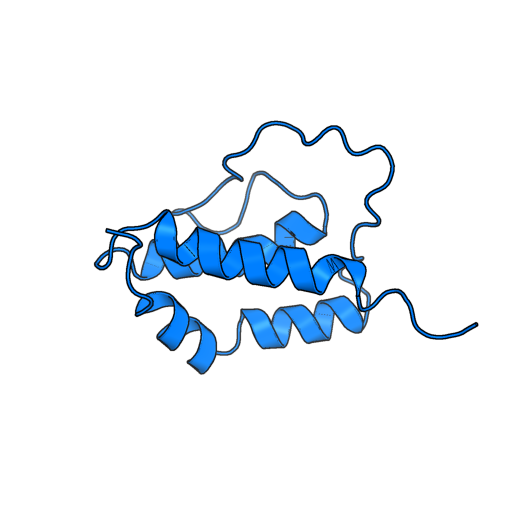5 5.502 1.00 96.12 85 VAL A C 1
ATOM 687 O O . VAL A 1 85 ? 4.481 -3.380 4.587 1.00 96.12 85 VAL A O 1
ATOM 690 N N . THR A 1 86 ? 3.863 -2.764 6.667 1.00 96.56 86 THR A N 1
ATOM 691 C CA . THR A 1 86 ? 5.035 -1.930 6.979 1.00 96.56 86 THR A CA 1
ATOM 692 C C . THR A 1 86 ? 6.161 -2.671 7.710 1.00 96.56 86 THR A C 1
ATOM 694 O O . THR A 1 86 ? 7.176 -2.058 8.041 1.00 96.56 86 THR A O 1
ATOM 697 N N . GLU A 1 87 ? 6.036 -3.986 7.943 1.00 97.69 87 GLU A N 1
ATOM 698 C CA . GLU A 1 87 ? 7.080 -4.779 8.606 1.00 97.69 87 GLU A CA 1
ATOM 699 C C . GLU A 1 87 ? 8.396 -4.701 7.800 1.00 97.69 87 GLU A C 1
ATOM 701 O O . GLU A 1 87 ? 8.422 -5.088 6.627 1.00 97.69 87 GLU A O 1
ATOM 706 N N . PRO A 1 88 ? 9.523 -4.276 8.407 1.00 96.88 88 PRO A N 1
ATOM 707 C CA . PRO A 1 88 ? 10.765 -4.025 7.671 1.00 96.88 88 PRO A CA 1
ATOM 708 C C . PRO A 1 88 ? 11.292 -5.228 6.884 1.00 96.88 88 PRO A C 1
ATOM 710 O O . PRO A 1 88 ? 11.842 -5.070 5.795 1.00 96.88 88 PRO A O 1
ATOM 713 N N . ARG A 1 89 ? 11.119 -6.441 7.425 1.00 96.81 89 ARG A N 1
ATOM 714 C CA . ARG A 1 89 ? 11.504 -7.680 6.736 1.00 96.81 89 ARG A CA 1
ATOM 715 C C . ARG A 1 89 ? 10.656 -7.913 5.493 1.00 96.81 89 ARG A C 1
ATOM 717 O O . ARG A 1 89 ? 11.219 -8.166 4.437 1.00 96.81 89 ARG A O 1
ATOM 724 N N . LEU A 1 90 ? 9.339 -7.728 5.599 1.00 95.75 90 LEU A N 1
ATOM 725 C CA . LEU A 1 90 ? 8.447 -7.862 4.453 1.00 95.75 90 LEU A CA 1
ATOM 726 C C . LEU A 1 90 ? 8.784 -6.832 3.371 1.00 95.75 90 LEU A C 1
ATOM 728 O O . LEU A 1 90 ? 8.878 -7.189 2.206 1.00 95.75 90 LEU A O 1
ATOM 732 N N . LEU A 1 91 ? 9.031 -5.573 3.743 1.00 97.12 91 LEU A N 1
ATOM 733 C CA . LEU A 1 91 ? 9.408 -4.530 2.782 1.00 97.12 91 LEU A CA 1
ATOM 734 C C . LEU A 1 91 ? 10.727 -4.834 2.063 1.00 97.12 91 LEU A C 1
ATOM 736 O O . LEU A 1 91 ? 10.878 -4.510 0.883 1.00 97.12 91 LEU A O 1
ATOM 740 N N . LYS A 1 92 ? 11.687 -5.452 2.758 1.00 96.25 92 LYS A N 1
ATOM 741 C CA . LYS A 1 92 ? 12.929 -5.921 2.140 1.00 96.25 92 LYS A CA 1
ATOM 742 C C . LYS A 1 92 ? 12.653 -7.033 1.129 1.00 96.25 92 LYS A C 1
ATOM 744 O O . LYS A 1 92 ? 13.195 -6.973 0.030 1.00 96.25 92 LYS A O 1
ATOM 749 N N . ASP A 1 93 ? 11.808 -7.996 1.483 1.00 95.88 93 ASP A N 1
ATOM 750 C CA . ASP A 1 93 ? 11.452 -9.108 0.600 1.00 95.88 93 ASP A CA 1
ATOM 751 C C . ASP A 1 93 ? 10.680 -8.608 -0.632 1.00 95.88 93 ASP A C 1
ATOM 753 O O . ASP A 1 93 ? 11.012 -8.976 -1.754 1.00 95.88 93 ASP A O 1
ATOM 757 N N . VAL A 1 94 ? 9.728 -7.683 -0.446 1.00 95.88 94 VAL A N 1
ATOM 758 C CA . VAL A 1 94 ? 8.968 -7.023 -1.524 1.00 95.88 94 VAL A CA 1
ATOM 759 C C . VAL A 1 94 ? 9.891 -6.354 -2.541 1.00 95.88 94 VAL A C 1
ATOM 761 O O . VAL A 1 94 ? 9.695 -6.496 -3.746 1.00 95.88 94 VAL A O 1
ATOM 764 N N . ALA A 1 95 ? 10.928 -5.660 -2.071 1.00 95.38 95 ALA A N 1
ATOM 765 C CA . ALA A 1 95 ? 11.895 -4.988 -2.938 1.00 95.38 95 ALA A CA 1
ATOM 766 C C . ALA A 1 95 ? 12.684 -5.957 -3.833 1.00 95.38 95 ALA A C 1
ATOM 768 O O . ALA A 1 95 ? 13.191 -5.555 -4.875 1.00 95.38 95 ALA A O 1
ATOM 769 N N . GLN A 1 96 ? 12.800 -7.217 -3.406 1.00 94.12 96 GLN A N 1
ATOM 770 C CA . GLN A 1 96 ? 13.576 -8.265 -4.066 1.00 94.12 96 GLN A CA 1
ATOM 771 C C . GLN A 1 96 ? 12.706 -9.241 -4.865 1.00 94.12 96 GLN A C 1
ATOM 773 O O . GLN A 1 96 ? 13.245 -10.169 -5.467 1.00 94.12 96 GLN A O 1
ATOM 778 N N . LEU A 1 97 ? 11.381 -9.056 -4.886 1.00 92.06 97 LEU A N 1
ATOM 779 C CA . LEU A 1 97 ? 10.492 -9.894 -5.689 1.00 92.06 97 LEU A CA 1
ATOM 780 C C . LEU A 1 97 ? 10.888 -9.809 -7.163 1.00 92.06 97 LEU A C 1
ATOM 782 O O . LEU A 1 97 ? 11.148 -8.722 -7.679 1.00 92.06 97 LEU A O 1
ATOM 786 N N . SER A 1 98 ? 10.929 -10.949 -7.845 1.00 85.31 98 SER A N 1
ATOM 787 C CA . SER A 1 98 ? 11.182 -10.999 -9.285 1.00 85.31 98 SER A CA 1
ATOM 788 C C . SER A 1 98 ? 10.053 -10.315 -10.057 1.00 85.31 98 SER A C 1
ATOM 790 O O . SER A 1 98 ? 8.885 -10.412 -9.669 1.00 85.31 98 SER A O 1
ATOM 792 N N . SER A 1 99 ? 10.400 -9.650 -11.159 1.00 77.38 99 SER A N 1
ATOM 793 C CA . SER A 1 99 ? 9.420 -9.211 -12.158 1.00 77.38 99 SER A CA 1
ATOM 794 C C . SER A 1 99 ? 8.804 -10.419 -12.882 1.00 77.38 99 SER A C 1
ATOM 796 O O . SER A 1 99 ? 9.289 -11.544 -12.755 1.00 77.38 99 SER A O 1
ATOM 798 N N . GLY A 1 100 ? 7.705 -10.204 -13.606 1.00 65.06 100 GLY A N 1
ATOM 799 C CA . GLY A 1 100 ? 7.035 -11.249 -14.394 1.00 65.06 100 GLY A CA 1
ATOM 800 C C . GLY A 1 100 ? 7.654 -11.514 -15.774 1.00 65.06 100 GLY A C 1
ATOM 801 O O . GLY A 1 100 ? 7.018 -12.203 -16.569 1.00 65.06 100 GLY A O 1
ATOM 802 N N . ASP A 1 101 ? 8.833 -10.948 -16.047 1.00 57.75 101 ASP A N 1
ATOM 803 C CA . ASP A 1 101 ? 9.546 -10.981 -17.335 1.00 57.75 101 ASP A CA 1
ATOM 804 C C . ASP A 1 101 ? 10.589 -12.106 -17.415 1.00 57.75 101 ASP A C 1
ATOM 806 O O . ASP A 1 101 ? 11.235 -12.395 -16.377 1.00 57.75 101 ASP A O 1
#

Organism: NCBI:txid370345

Sequence (101 aa):
MKGCEDGLWKKAIRNHLDWSAVSSSSEEGEMKKAKWTSILYHIQDVHQDLPSLEFPECLHEDLKTDARVWLDPNTKAFTSLEKLVTEPRLLKDVAQLSSGD